Protein AF-A0A945YNZ9-F1 (afdb_monomer)

Secondary structure (DSSP, 8-state):
----SS---EEEEETTEEEEEEEETTEEEEEEESS-HHHHHHHHHH----

Mean predicted aligned error: 5.34 Å

Foldseek 3Di:
DDDDPDDDAAWDDDPLKIWGWDDDPPDTDIFIDSDDNVVSVVVVVPDDDD

Radius of gyration: 11.2 Å; Cα contacts (8 Å, |Δi|>4): 68; chains: 1; bounding box: 24×25×24 Å

Structure (mmCIF, N/CA/C/O backbone):
data_AF-A0A945YNZ9-F1
#
_entry.id   AF-A0A945YNZ9-F1
#
loop_
_atom_site.group_PDB
_atom_site.id
_atom_site.type_symbol
_atom_site.label_atom_id
_atom_site.label_alt_id
_atom_site.label_comp_id
_atom_site.label_asym_id
_atom_site.label_entity_id
_atom_site.label_seq_id
_atom_site.pdbx_PDB_ins_code
_atom_site.Cartn_x
_atom_site.Cartn_y
_atom_site.Cartn_z
_atom_site.occupancy
_atom_site.B_iso_or_equiv
_atom_site.auth_seq_id
_atom_site.auth_comp_id
_atom_site.auth_asym_id
_atom_site.auth_atom_id
_atom_site.pdbx_PDB_model_num
ATOM 1 N N . SER A 1 1 ? -8.238 19.710 3.797 1.00 44.44 1 SER A N 1
ATOM 2 C CA . SER A 1 1 ? -7.044 18.853 3.655 1.00 44.44 1 SER A CA 1
ATOM 3 C C . SER A 1 1 ? -6.346 18.783 5.006 1.00 44.44 1 SER A C 1
ATOM 5 O O . SER A 1 1 ? -5.711 19.753 5.398 1.00 44.44 1 SER A O 1
ATOM 7 N N . ARG A 1 2 ? -6.586 17.730 5.802 1.00 52.22 2 ARG A N 1
ATOM 8 C CA . ARG A 1 2 ? -5.987 17.597 7.142 1.00 52.22 2 ARG A CA 1
ATOM 9 C C . ARG A 1 2 ? -4.590 16.990 6.986 1.00 52.22 2 ARG A C 1
ATOM 11 O O . ARG A 1 2 ? -4.465 15.827 6.620 1.00 52.22 2 ARG A O 1
ATOM 18 N N . ARG A 1 3 ? -3.551 17.806 7.194 1.00 53.78 3 ARG A N 1
ATOM 19 C CA . ARG A 1 3 ? -2.159 17.356 7.321 1.00 53.78 3 ARG A CA 1
ATOM 20 C C . ARG A 1 3 ? -1.993 16.719 8.702 1.00 53.78 3 ARG A C 1
ATOM 22 O O . ARG A 1 3 ? -1.946 17.444 9.688 1.00 53.78 3 ARG A O 1
ATOM 29 N N . ASN A 1 4 ? -1.903 15.394 8.759 1.00 54.50 4 ASN A N 1
ATOM 30 C CA . ASN A 1 4 ? -1.383 14.696 9.932 1.00 54.50 4 ASN A CA 1
ATOM 31 C C . ASN A 1 4 ? 0.154 14.697 9.859 1.00 54.50 4 ASN A C 1
ATOM 33 O O . ASN A 1 4 ? 0.730 14.500 8.789 1.00 54.50 4 ASN A O 1
ATOM 37 N N . ASN A 1 5 ? 0.790 14.981 10.994 1.00 55.25 5 ASN A N 1
ATOM 38 C CA . ASN A 1 5 ? 2.235 15.031 11.232 1.00 55.25 5 ASN A CA 1
ATOM 39 C C . ASN A 1 5 ? 3.052 13.985 10.436 1.00 55.25 5 ASN A C 1
ATOM 41 O O . ASN A 1 5 ? 2.783 12.791 10.518 1.00 55.25 5 ASN A O 1
ATOM 45 N N . GLY A 1 6 ? 4.098 14.431 9.730 1.00 61.47 6 GLY A N 1
ATOM 46 C CA . GLY A 1 6 ? 5.299 13.650 9.377 1.00 61.47 6 GLY A CA 1
ATOM 47 C C . GLY A 1 6 ? 5.212 12.554 8.304 1.00 61.47 6 GLY A C 1
ATOM 48 O O . GLY A 1 6 ? 6.207 12.319 7.622 1.00 61.47 6 GLY A O 1
ATOM 49 N N . PHE A 1 7 ? 4.067 11.903 8.097 1.00 68.81 7 PHE A N 1
ATOM 50 C CA . PHE A 1 7 ? 4.001 10.701 7.257 1.00 68.81 7 PHE A CA 1
ATOM 51 C C . PHE A 1 7 ? 3.288 10.942 5.922 1.00 68.81 7 PHE A C 1
ATOM 53 O O . PHE A 1 7 ? 2.105 11.277 5.865 1.00 68.81 7 PHE A O 1
ATOM 60 N N . ARG A 1 8 ? 4.008 10.732 4.812 1.00 80.69 8 ARG A N 1
ATOM 61 C CA . ARG A 1 8 ? 3.439 10.782 3.456 1.00 80.69 8 ARG A CA 1
ATOM 62 C C . ARG A 1 8 ? 2.580 9.542 3.202 1.00 80.69 8 ARG A C 1
ATOM 64 O O . ARG A 1 8 ? 3.120 8.464 2.952 1.00 80.69 8 ARG A O 1
ATOM 71 N N . THR A 1 9 ? 1.261 9.694 3.240 1.00 91.75 9 THR A N 1
ATOM 72 C CA . THR A 1 9 ? 0.316 8.668 2.779 1.00 91.75 9 THR A CA 1
ATOM 73 C C . THR A 1 9 ? 0.235 8.640 1.250 1.00 91.75 9 THR A C 1
ATOM 75 O O . THR A 1 9 ? 0.658 9.577 0.571 1.00 91.75 9 THR A O 1
ATOM 78 N N . GLY A 1 10 ? -0.295 7.548 0.706 1.00 95.06 10 GLY A N 1
ATOM 79 C CA . GLY A 1 10 ? -0.458 7.323 -0.724 1.00 95.06 10 GLY A CA 1
ATOM 80 C C . GLY A 1 10 ? 0.508 6.288 -1.289 1.00 95.06 10 GLY A C 1
ATOM 81 O O . GLY A 1 10 ? 1.196 5.567 -0.563 1.00 95.06 10 GLY A O 1
ATOM 82 N N . LEU A 1 11 ? 0.508 6.207 -2.616 1.00 96.56 11 LEU A N 1
ATOM 83 C CA . LEU A 1 11 ? 1.401 5.343 -3.372 1.00 96.56 11 LEU A CA 1
ATOM 84 C C . LEU A 1 11 ? 2.762 6.009 -3.568 1.00 96.56 11 LEU A C 1
ATOM 86 O O . LEU A 1 11 ? 2.864 7.217 -3.781 1.00 96.56 11 LEU A O 1
ATOM 90 N N . ALA A 1 12 ? 3.804 5.196 -3.525 1.00 96.31 12 ALA A N 1
ATOM 91 C CA . ALA A 1 12 ? 5.156 5.552 -3.903 1.00 96.31 12 ALA A CA 1
ATOM 92 C C . ALA A 1 12 ? 5.852 4.332 -4.508 1.00 96.31 12 ALA A C 1
ATOM 94 O O . ALA A 1 12 ? 5.338 3.213 -4.460 1.00 96.31 12 ALA A O 1
ATOM 95 N N . ARG A 1 13 ? 7.036 4.558 -5.067 1.00 95.62 13 ARG A N 1
ATOM 96 C CA . ARG A 1 13 ? 7.859 3.519 -5.668 1.00 95.62 13 ARG A CA 1
ATOM 97 C C . ARG A 1 13 ? 9.306 3.726 -5.254 1.00 95.62 13 ARG A C 1
ATOM 99 O O . ARG A 1 13 ? 9.790 4.850 -5.330 1.00 95.62 13 ARG A O 1
ATOM 106 N N . GLU A 1 14 ? 9.955 2.644 -4.849 1.00 94.38 14 GLU A N 1
ATOM 107 C CA . GLU A 1 14 ? 11.365 2.598 -4.466 1.00 94.38 14 GLU A CA 1
ATOM 108 C C . GLU A 1 14 ? 12.038 1.499 -5.305 1.00 94.38 14 GLU A C 1
ATOM 110 O O . GLU A 1 14 ? 11.893 0.308 -5.032 1.00 94.38 14 GLU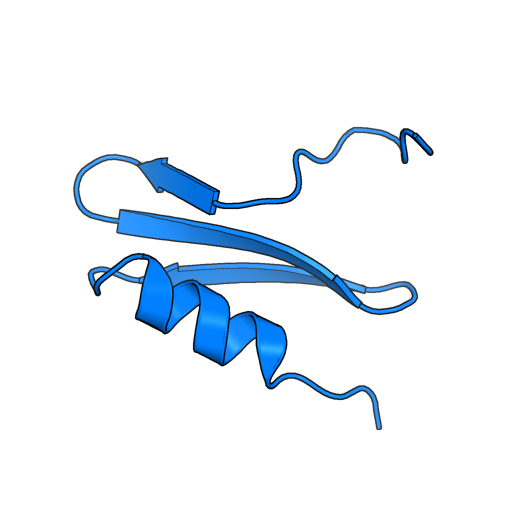 A O 1
ATOM 115 N N . GLY A 1 15 ? 12.696 1.872 -6.406 1.00 93.81 15 GLY A N 1
ATOM 116 C CA . GLY A 1 15 ? 13.218 0.894 -7.371 1.00 93.81 15 GLY A CA 1
ATOM 117 C C . GLY A 1 15 ? 12.108 0.068 -8.046 1.00 93.81 15 GLY A C 1
ATOM 118 O O . GLY A 1 15 ? 11.213 0.632 -8.689 1.00 93.81 15 GLY A O 1
ATOM 119 N N . SER A 1 16 ? 12.160 -1.267 -7.939 1.00 94.19 16 SER A N 1
ATOM 120 C CA . SER A 1 16 ? 11.071 -2.159 -8.388 1.00 94.19 16 SER A CA 1
ATOM 121 C C . SER A 1 16 ? 9.925 -2.266 -7.375 1.00 94.19 16 SER A C 1
ATOM 123 O O . SER A 1 16 ? 8.817 -2.648 -7.741 1.00 94.19 16 SER A O 1
ATOM 125 N N . LEU A 1 17 ? 10.149 -1.859 -6.124 1.00 97.12 17 LEU A N 1
ATOM 126 C CA . LEU A 1 17 ? 9.195 -2.027 -5.039 1.00 97.12 17 LEU A CA 1
ATOM 127 C C . LEU A 1 17 ? 8.090 -0.969 -5.107 1.00 97.12 17 LEU A C 1
ATOM 129 O O . LEU A 1 17 ? 8.359 0.236 -5.077 1.00 97.12 17 LEU A O 1
ATOM 133 N N . ASN A 1 18 ? 6.834 -1.409 -5.133 1.00 98.00 18 ASN A N 1
ATOM 134 C CA . ASN A 1 18 ? 5.695 -0.525 -4.921 1.00 98.00 18 ASN A CA 1
ATOM 135 C C . ASN A 1 18 ? 5.380 -0.427 -3.428 1.00 98.00 18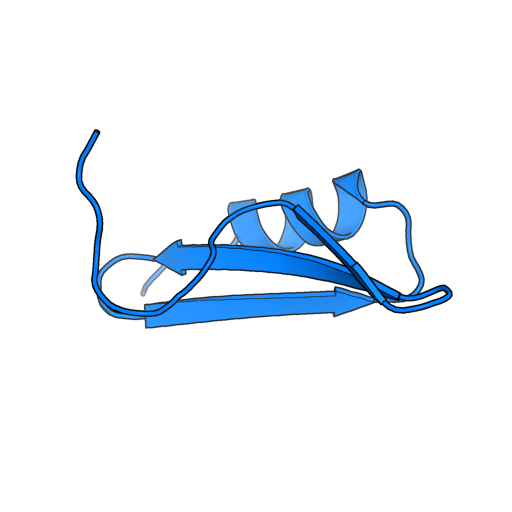 ASN A C 1
ATOM 137 O O . ASN A 1 18 ? 5.409 -1.414 -2.691 1.00 98.00 18 ASN A O 1
ATOM 141 N N . VAL A 1 19 ? 5.074 0.792 -2.991 1.00 97.69 19 VAL A N 1
ATOM 142 C CA . VAL A 1 19 ? 4.858 1.148 -1.590 1.00 97.69 19 VAL A CA 1
ATOM 143 C C . VAL A 1 19 ? 3.501 1.817 -1.458 1.00 97.69 19 VAL A C 1
ATOM 145 O O . VAL A 1 19 ? 3.247 2.832 -2.104 1.00 97.69 19 VAL A O 1
ATOM 148 N N . TYR A 1 20 ? 2.639 1.297 -0.591 1.00 97.81 20 TYR A N 1
ATOM 149 C CA . TYR A 1 20 ? 1.379 1.938 -0.234 1.00 97.81 20 TYR A CA 1
ATOM 150 C C . TYR A 1 20 ? 1.349 2.267 1.255 1.00 97.81 20 TYR A C 1
ATOM 152 O O . TYR A 1 20 ? 1.520 1.391 2.098 1.00 97.81 20 TYR A O 1
ATOM 160 N N . ARG A 1 21 ? 1.143 3.546 1.577 1.00 97.25 21 ARG A N 1
ATOM 161 C CA . ARG A 1 21 ? 1.092 4.060 2.950 1.00 97.25 21 ARG A CA 1
ATOM 162 C C . ARG A 1 21 ? -0.285 4.625 3.251 1.00 97.25 21 ARG A C 1
ATOM 164 O O . ARG A 1 21 ? -0.756 5.505 2.529 1.00 97.25 21 ARG A O 1
ATOM 171 N N . ARG A 1 22 ? -0.911 4.198 4.342 1.00 95.00 22 ARG A N 1
ATOM 172 C CA . ARG A 1 22 ? -2.184 4.763 4.813 1.00 95.00 22 ARG A CA 1
ATOM 173 C C . ARG A 1 22 ? -2.242 4.822 6.330 1.00 95.00 22 ARG A C 1
ATOM 175 O O . ARG A 1 22 ? -1.492 4.147 7.025 1.00 95.00 22 ARG A O 1
ATOM 182 N N . VAL A 1 23 ? -3.178 5.622 6.817 1.00 93.81 23 VAL A N 1
ATOM 183 C CA . VAL A 1 23 ? -3.603 5.605 8.216 1.00 93.81 23 VAL A CA 1
ATOM 184 C C . VAL A 1 23 ? -4.863 4.735 8.304 1.00 93.81 23 VAL A C 1
ATOM 186 O O . VAL A 1 23 ? -5.762 4.866 7.468 1.00 93.81 23 VAL A O 1
ATOM 189 N N . LEU A 1 24 ? -4.897 3.815 9.264 1.00 92.62 24 LEU A N 1
ATOM 190 C CA . LEU A 1 24 ? -6.056 3.008 9.648 1.00 92.62 24 LEU A CA 1
ATOM 191 C C . LEU A 1 24 ? -6.313 3.279 11.136 1.00 92.62 24 LEU A C 1
ATOM 193 O O . LEU A 1 24 ? -5.594 2.762 11.985 1.00 92.62 24 LEU A O 1
ATOM 197 N N . ASP A 1 25 ? -7.289 4.137 11.434 1.00 88.69 25 ASP A N 1
ATOM 198 C CA . ASP A 1 25 ? -7.504 4.723 12.765 1.00 88.69 25 ASP A CA 1
ATOM 199 C C . ASP A 1 25 ? -6.211 5.329 13.341 1.00 88.69 25 ASP A C 1
ATOM 201 O O . ASP A 1 25 ? -5.694 6.309 12.805 1.00 88.69 25 ASP A O 1
ATOM 205 N N . ASP A 1 26 ? -5.662 4.709 14.385 1.00 89.38 26 ASP A N 1
ATOM 206 C CA . ASP A 1 26 ? -4.437 5.130 15.072 1.00 89.38 26 ASP A CA 1
ATOM 207 C C . ASP A 1 26 ? -3.195 4.357 14.588 1.00 89.38 26 ASP A C 1
ATOM 209 O O . ASP A 1 26 ? -2.098 4.528 15.120 1.00 89.38 26 ASP A O 1
ATOM 213 N N . GLN A 1 27 ? -3.351 3.482 13.589 1.00 90.94 27 GLN A N 1
ATOM 214 C CA . GLN A 1 27 ? -2.277 2.663 13.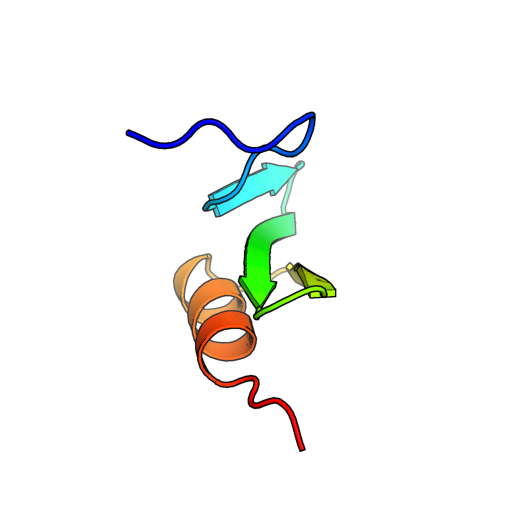033 1.00 90.94 27 GLN A CA 1
ATOM 215 C C . GLN A 1 27 ? -1.766 3.234 11.711 1.00 90.94 27 GLN A C 1
ATOM 217 O O . GLN A 1 27 ? -2.528 3.583 10.806 1.00 90.94 27 GLN A O 1
ATOM 222 N N . PHE A 1 28 ? -0.443 3.278 11.570 1.00 93.12 28 PHE A N 1
ATOM 223 C CA . PHE A 1 28 ? 0.207 3.601 10.308 1.00 93.12 28 PHE A CA 1
ATOM 224 C C . PHE A 1 28 ? 0.561 2.315 9.564 1.00 93.12 28 PHE A C 1
ATOM 226 O O . PHE A 1 28 ? 1.428 1.552 9.986 1.00 93.12 28 PHE A O 1
ATOM 233 N N . VAL A 1 29 ? -0.110 2.080 8.441 1.00 94.94 29 VAL A N 1
ATOM 234 C CA . VAL A 1 29 ? 0.079 0.888 7.616 1.00 94.94 29 VAL A CA 1
ATOM 235 C C . VAL A 1 29 ? 0.996 1.230 6.451 1.00 94.94 29 VAL A C 1
ATOM 237 O O . VAL A 1 29 ? 0.729 2.164 5.692 1.00 94.94 29 VAL A O 1
ATOM 240 N N . THR A 1 30 ? 2.043 0.425 6.271 1.00 96.75 30 THR A N 1
ATOM 241 C CA . THR A 1 30 ? 2.886 0.433 5.071 1.00 96.75 30 THR A CA 1
ATOM 242 C C . THR A 1 30 ? 2.871 -0.953 4.437 1.00 96.75 30 THR A C 1
ATOM 244 O O . THR A 1 30 ? 3.286 -1.922 5.063 1.00 96.75 30 THR A O 1
ATOM 247 N N . VAL A 1 31 ? 2.406 -1.040 3.193 1.00 97.50 31 VAL A N 1
ATOM 248 C CA . VAL A 1 31 ? 2.445 -2.255 2.372 1.00 97.50 31 VAL A CA 1
ATOM 249 C C . VAL A 1 31 ? 3.549 -2.100 1.335 1.00 97.50 31 VAL A C 1
ATOM 251 O O . VAL A 1 31 ? 3.594 -1.096 0.624 1.00 97.50 31 VAL A O 1
ATOM 254 N N . LEU A 1 32 ? 4.433 -3.092 1.256 1.00 97.19 32 LEU A N 1
ATOM 255 C CA . LEU A 1 32 ? 5.579 -3.134 0.352 1.00 97.19 32 LEU A CA 1
ATOM 256 C C . LEU A 1 32 ? 5.515 -4.411 -0.486 1.00 97.19 32 LEU A C 1
ATOM 258 O O . LEU A 1 32 ? 5.254 -5.480 0.062 1.00 97.19 32 LEU A O 1
ATOM 262 N N . GLY A 1 33 ? 5.788 -4.322 -1.787 1.00 97.50 33 GLY A N 1
ATOM 263 C CA . GLY A 1 33 ? 5.913 -5.518 -2.621 1.00 97.50 33 GLY A CA 1
ATOM 264 C C . GLY A 1 33 ? 6.386 -5.242 -4.045 1.00 97.50 33 GLY A C 1
ATOM 265 O O . GLY A 1 33 ? 6.094 -4.187 -4.612 1.00 97.50 33 GLY A O 1
ATOM 266 N N . ASP A 1 34 ? 7.103 -6.208 -4.627 1.00 97.44 34 ASP A N 1
ATOM 267 C CA . ASP A 1 34 ? 7.440 -6.235 -6.059 1.00 97.44 34 ASP A CA 1
ATOM 268 C C . ASP A 1 34 ? 6.257 -6.810 -6.851 1.00 97.44 34 ASP A C 1
ATOM 270 O O . ASP A 1 34 ? 6.250 -7.929 -7.356 1.00 97.44 34 ASP A O 1
ATOM 274 N N . VAL A 1 35 ? 5.168 -6.054 -6.810 1.00 97.06 35 VAL A N 1
ATOM 275 C CA . VAL A 1 35 ? 3.882 -6.346 -7.444 1.00 97.06 35 VAL A CA 1
ATOM 276 C C . VAL A 1 35 ? 3.304 -5.027 -7.953 1.00 97.06 35 VAL A C 1
ATOM 278 O O . VAL A 1 35 ? 3.737 -3.969 -7.490 1.00 97.06 35 VAL A O 1
ATOM 281 N N . PRO A 1 36 ? 2.319 -5.022 -8.869 1.00 97.62 36 PRO A N 1
ATOM 282 C CA . PRO A 1 36 ? 1.706 -3.784 -9.340 1.00 97.62 36 PRO A CA 1
ATOM 283 C C . PRO A 1 36 ? 1.209 -2.879 -8.201 1.00 97.62 36 PRO A C 1
ATOM 285 O O . PRO A 1 36 ? 0.701 -3.350 -7.183 1.00 97.62 36 PRO A O 1
ATOM 288 N N . ALA A 1 37 ? 1.283 -1.560 -8.401 1.00 97.56 37 ALA A N 1
ATOM 289 C CA . ALA A 1 37 ? 0.867 -0.563 -7.409 1.00 97.56 37 ALA A CA 1
ATOM 290 C C . ALA A 1 37 ? -0.582 -0.758 -6.9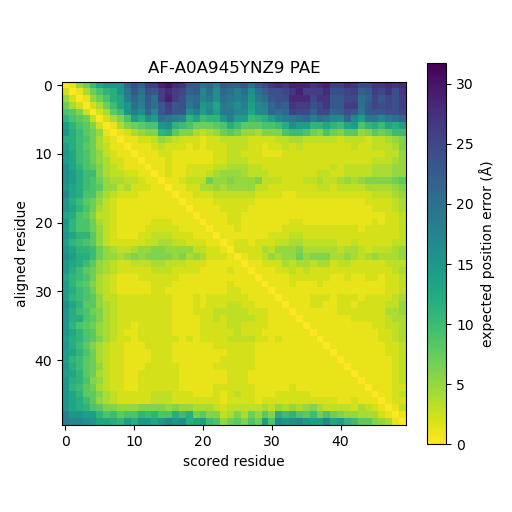12 1.00 97.56 37 ALA A C 1
ATOM 292 O O . ALA A 1 37 ? -0.879 -0.560 -5.734 1.00 97.56 37 ALA A O 1
ATOM 293 N N . ASN A 1 38 ? -1.482 -1.204 -7.793 1.00 97.88 38 ASN A N 1
ATOM 294 C CA . ASN A 1 38 ? -2.866 -1.496 -7.421 1.00 97.88 38 ASN A CA 1
ATOM 295 C C . ASN A 1 38 ? -2.984 -2.685 -6.457 1.00 97.88 38 ASN A C 1
ATOM 297 O O . ASN A 1 38 ? -3.869 -2.669 -5.608 1.00 97.88 38 ASN A O 1
ATOM 301 N N . THR A 1 39 ? -2.081 -3.667 -6.528 1.00 98.31 39 THR A N 1
ATOM 302 C CA . THR A 1 39 ? -2.072 -4.830 -5.631 1.00 98.31 39 THR A CA 1
ATOM 303 C C . THR A 1 39 ? -1.694 -4.421 -4.209 1.00 98.31 39 THR A C 1
ATOM 305 O O . THR A 1 39 ? -2.425 -4.734 -3.272 1.00 98.31 39 THR A O 1
ATOM 308 N N . VAL A 1 40 ? -0.607 -3.656 -4.025 1.00 98.25 40 VAL A N 1
ATOM 309 C CA . VAL A 1 40 ? -0.227 -3.160 -2.684 1.00 98.25 40 VAL A CA 1
ATOM 310 C C . 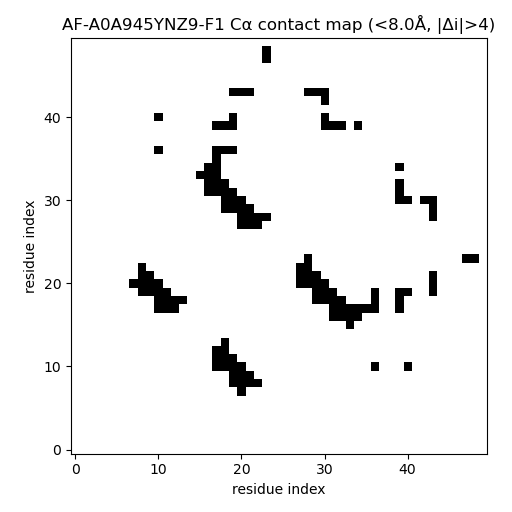VAL A 1 40 ? -1.287 -2.224 -2.099 1.00 98.25 40 VAL A C 1
ATOM 3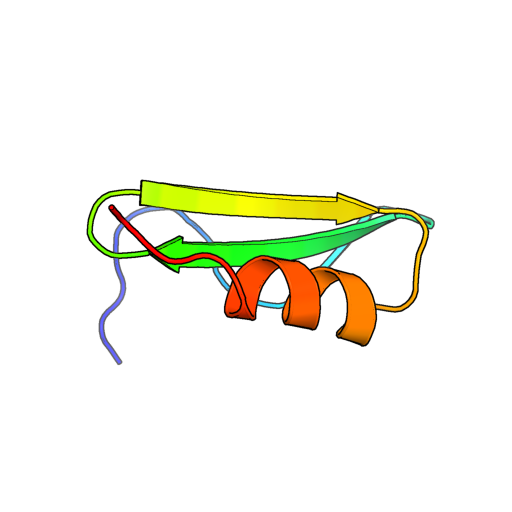12 O O . VAL A 1 40 ? -1.550 -2.266 -0.896 1.00 98.25 40 VAL A O 1
ATOM 315 N N . LYS A 1 41 ? -1.948 -1.425 -2.950 1.00 98.00 41 LYS A N 1
ATOM 316 C CA . LYS A 1 41 ? -3.087 -0.598 -2.545 1.00 98.00 41 LYS A CA 1
ATOM 317 C C . LYS A 1 41 ? -4.267 -1.452 -2.090 1.00 98.00 41 LYS A C 1
ATOM 319 O O . LYS A 1 41 ? -4.791 -1.205 -1.014 1.00 98.00 41 LYS A O 1
ATOM 324 N N . GLN A 1 42 ? -4.654 -2.467 -2.862 1.00 98.38 42 GLN A N 1
ATOM 325 C CA . GLN A 1 42 ? -5.762 -3.362 -2.521 1.00 98.38 42 GLN A CA 1
ATOM 326 C C . GLN A 1 42 ? -5.525 -4.087 -1.191 1.00 98.38 42 GLN A C 1
ATOM 328 O O . GLN A 1 42 ? -6.431 -4.146 -0.364 1.00 98.38 42 GLN A O 1
ATOM 333 N N . ILE A 1 43 ? -4.307 -4.589 -0.961 1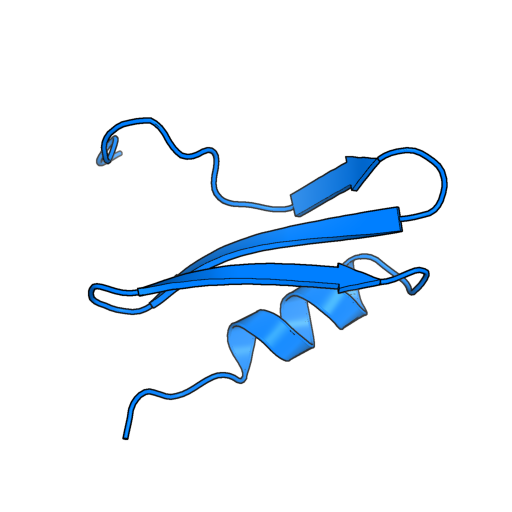.00 98.00 43 ILE A N 1
ATOM 334 C CA . ILE A 1 43 ? -3.933 -5.221 0.312 1.00 98.00 43 ILE A CA 1
ATOM 335 C C . ILE A 1 43 ? -4.117 -4.226 1.458 1.00 98.00 43 ILE A C 1
ATOM 337 O O . ILE A 1 43 ? -4.817 -4.529 2.420 1.00 98.00 43 ILE A O 1
ATOM 341 N N . GLY A 1 44 ? -3.554 -3.019 1.341 1.00 96.88 44 GLY A N 1
ATOM 342 C CA . GLY A 1 44 ? -3.692 -2.005 2.384 1.00 96.88 44 GLY A CA 1
ATOM 343 C C . GLY A 1 44 ? -5.138 -1.561 2.598 1.00 96.88 44 GLY A C 1
ATOM 344 O O . GLY A 1 44 ? -5.542 -1.360 3.739 1.00 96.88 44 GLY A O 1
ATOM 345 N N . ASP A 1 45 ? -5.928 -1.433 1.533 1.00 96.81 45 ASP A N 1
ATOM 346 C CA . ASP A 1 45 ? -7.348 -1.068 1.581 1.00 96.81 45 ASP A CA 1
ATOM 347 C C . ASP A 1 45 ? -8.201 -2.147 2.273 1.00 96.81 45 ASP A C 1
ATOM 349 O O . ASP A 1 45 ? -9.156 -1.800 2.964 1.00 96.81 45 ASP A O 1
ATOM 353 N N . SER A 1 46 ? -7.823 -3.428 2.158 1.00 97.38 46 SER A N 1
ATOM 354 C CA . SER A 1 46 ? -8.543 -4.568 2.753 1.00 97.38 46 SER A CA 1
ATOM 355 C C . SER A 1 46 ? -8.338 -4.768 4.259 1.00 97.38 46 SER A C 1
ATOM 357 O O . SER A 1 46 ? -9.079 -5.533 4.874 1.00 97.38 46 SER A O 1
ATOM 359 N N . LEU A 1 47 ? -7.349 -4.105 4.865 1.00 95.69 47 LEU A N 1
ATOM 360 C CA . LEU A 1 47 ? -7.095 -4.236 6.298 1.00 95.69 47 LEU A CA 1
ATOM 361 C C . LEU A 1 47 ? -8.222 -3.588 7.112 1.00 95.69 47 LEU A C 1
ATOM 363 O O . LEU A 1 47 ? -8.552 -2.416 6.913 1.00 95.69 47 LEU A O 1
ATOM 367 N N . ILE A 1 48 ? -8.754 -4.353 8.064 1.00 93.12 48 ILE A N 1
ATOM 368 C CA . ILE A 1 48 ? -9.747 -3.921 9.050 1.00 93.12 48 ILE A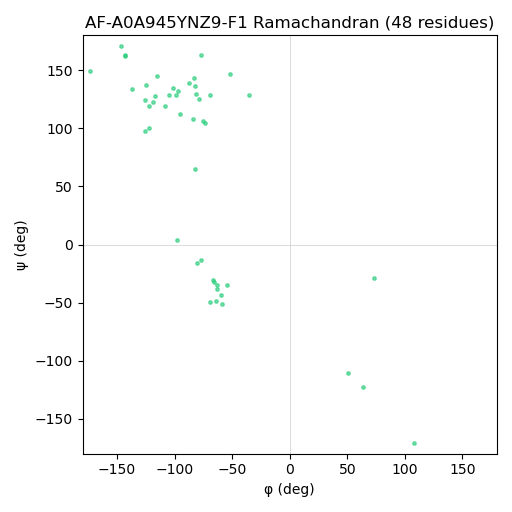 CA 1
ATOM 369 C C . ILE A 1 48 ? -9.139 -3.993 10.453 1.00 93.12 48 ILE A C 1
ATOM 371 O O . ILE A 1 48 ? -8.331 -4.878 10.739 1.00 93.12 48 ILE A O 1
ATOM 375 N N . LYS A 1 49 ? -9.515 -3.054 11.323 1.00 84.69 49 LYS A N 1
ATOM 376 C CA . LYS A 1 49 ? -9.196 -3.122 12.751 1.00 84.69 49 LYS A CA 1
ATOM 377 C C . LYS A 1 49 ? -10.217 -4.047 13.423 1.00 84.69 49 LYS A C 1
ATOM 379 O O . LYS A 1 49 ? -11.413 -3.877 13.192 1.00 84.69 49 LYS A O 1
ATOM 384 N N . TYR A 1 50 ? -9.734 -5.016 14.197 1.00 72.38 50 TYR A N 1
ATOM 385 C CA . TYR A 1 50 ? -10.562 -5.846 15.078 1.00 72.38 50 TYR A CA 1
ATOM 386 C C . TYR A 1 50 ? -10.733 -5.183 16.443 1.00 72.38 50 TYR A C 1
ATOM 388 O O . TYR A 1 50 ? -9.775 -4.501 16.884 1.00 72.38 50 TYR A O 1
#

Solvent-accessible surface area (backbone atoms only — not comparable to full-atom values): 3236 Å² total; per-residue (Å²): 135,87,84,66,83,96,63,82,63,46,80,51,72,59,89,78,30,22,34,23,28,44,75,56,89,95,40,81,45,75,32,76,40,84,51,60,62,67,55,34,40,50,56,58,69,68,6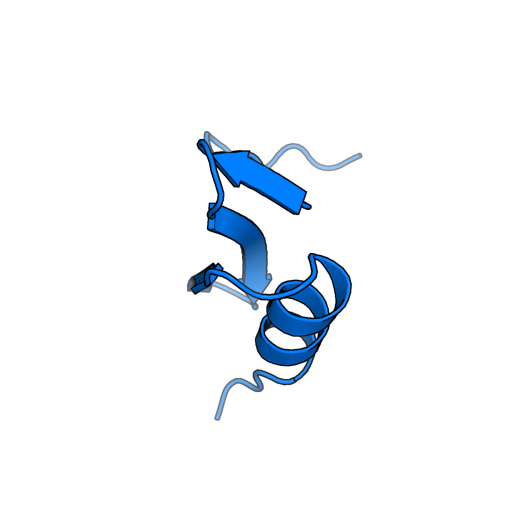5,76,89,131

Sequence (50 aa):
SRRNNGFRTGLAREGSLNVYRRVLDDQFVTVLGDVPANTVKQIGDSLIKY

pLDDT: mean 89.19, std 14.51, range [44.44, 98.38]

Nearest PDB structures (foldseek):
  3m4w-assembly2_B  TM=7.546E-01  e=1.279E+00  Escherichia coli K-12
  7og1-assembly1_MMM  TM=6.477E-01  e=9.125E-01  Rattus norvegicus
  4cj2-assembly2_D  TM=5.660E-01  e=1.676E+00  Sulfolobus acidocaldarius
  7rwb-assembly1_M  TM=6.039E-01  e=2.196E+00  Mus musculus
  6p5k-assembly1_Ak  TM=5.790E-01  e=4.619E+00  Oryctolagus cuniculus